Protein AF-A0A0V0GH69-F1 (afdb_monomer_lite)

Organism: Solanum chacoense (NCBI:txid4108)

Radius of gyration: 20.81 Å; chains: 1; bounding box: 57×34×58 Å

Structure (mmCIF, N/CA/C/O backbone):
data_AF-A0A0V0GH69-F1
#
_entry.id   AF-A0A0V0GH69-F1
#
loop_
_atom_site.group_PDB
_atom_site.id
_atom_site.type_symbol
_atom_site.label_atom_id
_atom_site.label_alt_id
_atom_site.label_comp_id
_atom_site.label_asym_id
_atom_site.label_entity_id
_atom_site.label_seq_id
_atom_site.pdbx_PDB_ins_code
_atom_site.Cartn_x
_atom_site.Cartn_y
_atom_site.Cartn_z
_atom_site.occupancy
_atom_site.B_iso_or_equiv
_atom_site.auth_seq_id
_atom_site.auth_comp_id
_atom_site.auth_asym_id
_atom_site.auth_atom_id
_atom_site.pdbx_PDB_model_num
ATOM 1 N N . MET A 1 1 ? 40.660 -4.921 -38.948 1.00 57.19 1 MET A N 1
ATOM 2 C CA . MET A 1 1 ? 39.424 -4.378 -38.336 1.00 57.19 1 MET A CA 1
ATOM 3 C C . MET A 1 1 ? 38.776 -5.259 -37.257 1.00 57.19 1 MET A C 1
ATOM 5 O O . MET A 1 1 ? 38.176 -4.683 -36.368 1.00 57.19 1 MET A O 1
ATOM 9 N N . GLY A 1 2 ? 38.882 -6.599 -37.251 1.00 62.81 2 GLY A N 1
ATOM 10 C CA . GLY A 1 2 ? 38.108 -7.448 -36.314 1.00 62.81 2 GLY A CA 1
ATOM 11 C C . GLY A 1 2 ? 38.464 -7.364 -34.816 1.00 62.81 2 GLY A C 1
ATOM 12 O O . GLY A 1 2 ? 37.571 -7.428 -33.981 1.00 62.81 2 GLY A O 1
ATOM 13 N N . SER A 1 3 ? 39.740 -7.170 -34.459 1.00 73.75 3 SER A N 1
ATOM 14 C CA . SER A 1 3 ? 40.199 -7.217 -33.052 1.00 73.75 3 SER A CA 1
ATOM 15 C C . SER A 1 3 ? 39.669 -6.061 -32.183 1.00 73.75 3 SER A C 1
ATOM 17 O O . SER A 1 3 ? 39.278 -6.258 -31.034 1.00 73.75 3 SER A O 1
ATOM 19 N N . SER A 1 4 ? 39.561 -4.856 -32.754 1.00 78.12 4 SER A N 1
ATOM 20 C CA . SER A 1 4 ? 39.032 -3.685 -32.040 1.00 78.12 4 SER A CA 1
ATOM 21 C C . SER A 1 4 ? 37.535 -3.822 -31.736 1.00 78.12 4 SER A C 1
ATOM 23 O O . SER A 1 4 ? 37.106 -3.485 -30.636 1.00 78.12 4 SER A O 1
ATOM 25 N N . HIS A 1 5 ? 36.753 -4.405 -32.651 1.00 79.81 5 HIS A N 1
ATOM 26 C CA . HIS A 1 5 ? 35.334 -4.676 -32.409 1.00 79.81 5 HIS A CA 1
ATOM 27 C C . HIS A 1 5 ? 35.121 -5.704 -31.295 1.00 79.81 5 HIS A C 1
ATOM 29 O O . HIS A 1 5 ? 34.238 -5.514 -30.463 1.00 79.81 5 HIS A O 1
ATOM 35 N N . PHE A 1 6 ? 35.955 -6.746 -31.228 1.00 83.12 6 PHE A N 1
ATOM 36 C CA . PHE A 1 6 ? 35.896 -7.727 -30.142 1.00 83.12 6 PHE A CA 1
ATOM 37 C C . PHE A 1 6 ? 36.185 -7.103 -28.770 1.00 83.12 6 PHE A C 1
ATOM 39 O O . PHE A 1 6 ? 35.456 -7.375 -27.819 1.00 83.12 6 PHE A O 1
ATOM 46 N N . LEU A 1 7 ? 37.185 -6.221 -28.671 1.00 85.94 7 LEU A N 1
ATOM 47 C CA . LEU A 1 7 ? 37.490 -5.497 -27.429 1.00 85.94 7 LEU A CA 1
ATOM 48 C C . LEU A 1 7 ? 36.360 -4.548 -27.010 1.00 85.94 7 LEU A C 1
ATOM 50 O O . LEU A 1 7 ? 36.016 -4.496 -25.832 1.00 85.94 7 LEU A O 1
ATOM 54 N N . ILE A 1 8 ? 35.751 -3.837 -27.963 1.00 88.56 8 ILE A N 1
ATOM 55 C CA . ILE A 1 8 ? 34.617 -2.938 -27.696 1.00 88.56 8 ILE A CA 1
ATOM 56 C C . ILE A 1 8 ? 33.404 -3.731 -27.196 1.00 88.56 8 ILE A C 1
ATOM 58 O O . ILE A 1 8 ? 32.789 -3.346 -26.205 1.00 88.56 8 ILE A O 1
ATOM 62 N N . ILE A 1 9 ? 33.081 -4.860 -27.834 1.00 86.62 9 ILE A N 1
ATOM 63 C CA . ILE A 1 9 ? 31.977 -5.729 -27.404 1.00 86.62 9 ILE A CA 1
ATOM 64 C C . ILE A 1 9 ? 32.252 -6.291 -26.004 1.00 86.62 9 ILE A C 1
ATOM 66 O O . ILE A 1 9 ? 31.351 -6.303 -25.165 1.00 86.62 9 ILE A O 1
ATOM 70 N N . PHE A 1 10 ? 33.485 -6.715 -25.720 1.00 86.00 10 PHE A N 1
ATOM 71 C CA . PHE A 1 10 ? 33.866 -7.224 -24.402 1.00 86.00 10 PHE A CA 1
ATOM 72 C C . PHE A 1 10 ? 33.735 -6.151 -23.307 1.00 86.00 10 PHE A C 1
ATOM 74 O O . PHE A 1 10 ? 33.146 -6.411 -22.260 1.00 86.00 10 PHE A O 1
ATOM 81 N N . LEU A 1 11 ? 34.191 -4.923 -23.579 1.00 85.75 11 LEU A N 1
ATOM 82 C CA . LEU A 1 11 ? 34.044 -3.776 -22.676 1.00 85.75 11 LEU A CA 1
ATOM 83 C C . LEU A 1 11 ? 32.574 -3.407 -22.423 1.00 85.75 11 LEU A C 1
ATOM 85 O O . LEU A 1 11 ? 32.206 -3.152 -21.280 1.00 85.75 11 LEU A O 1
ATOM 89 N N . LEU A 1 12 ? 31.725 -3.422 -23.456 1.00 83.31 12 LEU A N 1
ATOM 90 C CA . LEU A 1 12 ? 30.287 -3.149 -23.324 1.00 83.31 12 LEU A CA 1
ATOM 91 C C . LEU A 1 12 ? 29.570 -4.202 -22.467 1.00 83.31 12 LEU A C 1
ATOM 93 O O . LEU A 1 12 ? 28.747 -3.848 -21.627 1.00 83.31 12 LEU A O 1
ATOM 97 N N . ASN A 1 13 ? 29.909 -5.485 -22.635 1.00 80.62 13 ASN A N 1
ATOM 98 C CA . ASN A 1 13 ? 29.365 -6.560 -21.800 1.00 80.62 13 ASN A CA 1
ATOM 99 C C . ASN A 1 13 ? 29.817 -6.430 -20.340 1.00 80.62 13 ASN A C 1
ATOM 101 O O . ASN A 1 13 ? 29.010 -6.617 -19.434 1.00 80.62 13 ASN A O 1
ATOM 105 N N . PHE A 1 14 ? 31.076 -6.053 -20.101 1.00 81.38 14 PHE A N 1
ATOM 106 C CA . PHE A 1 14 ? 31.572 -5.810 -18.747 1.00 81.38 14 PHE A CA 1
ATOM 107 C C . PHE A 1 14 ? 30.842 -4.631 -18.082 1.00 81.38 14 PHE A C 1
ATOM 109 O O . PHE A 1 14 ? 30.453 -4.728 -16.921 1.00 81.38 14 PHE A O 1
ATOM 116 N N . LEU A 1 15 ? 30.573 -3.555 -18.835 1.00 77.50 15 LEU A N 1
ATOM 117 C CA . LEU A 1 15 ? 29.829 -2.381 -18.362 1.00 77.50 15 LEU A CA 1
ATOM 118 C C . LEU A 1 15 ? 28.381 -2.715 -17.957 1.00 77.50 15 LEU A C 1
ATOM 120 O O . LEU A 1 15 ? 27.880 -2.169 -16.979 1.00 77.50 15 LEU A O 1
ATOM 124 N N . LEU A 1 16 ? 27.725 -3.636 -18.672 1.00 71.50 16 LEU A N 1
ATOM 125 C CA . LEU A 1 16 ? 26.369 -4.103 -18.351 1.00 71.50 16 LEU A CA 1
ATOM 126 C C . LEU A 1 16 ? 26.315 -4.908 -17.042 1.00 71.50 16 LEU A C 1
ATOM 128 O O . LEU A 1 16 ? 25.326 -4.821 -16.322 1.00 71.50 16 LEU A O 1
ATOM 132 N N . ILE A 1 17 ? 27.381 -5.643 -16.703 1.00 67.56 17 ILE A N 1
ATOM 133 C CA . ILE A 1 17 ? 27.481 -6.429 -15.457 1.00 67.56 17 ILE A CA 1
ATOM 134 C C . ILE A 1 17 ? 27.663 -5.520 -14.225 1.00 67.56 17 ILE A C 1
ATOM 136 O O . ILE A 1 17 ? 27.296 -5.896 -13.114 1.00 67.56 17 ILE A O 1
ATOM 140 N N . LEU A 1 18 ? 28.193 -4.307 -14.413 1.00 68.44 18 LEU A N 1
ATOM 141 C CA . LEU A 1 18 ? 28.380 -3.315 -13.345 1.00 68.44 18 LEU A CA 1
ATOM 142 C C . LEU A 1 18 ? 27.084 -2.592 -12.942 1.00 68.44 18 LEU A C 1
ATOM 144 O O . LEU A 1 18 ? 27.075 -1.916 -11.914 1.00 68.44 18 LEU A O 1
ATOM 148 N N . CYS A 1 19 ? 25.998 -2.724 -13.711 1.00 60.00 19 CYS A N 1
ATOM 149 C CA . CYS A 1 19 ? 24.694 -2.194 -13.324 1.00 60.00 19 CYS A CA 1
ATOM 150 C C . CYS A 1 19 ? 23.973 -3.215 -12.434 1.00 60.00 19 CYS A C 1
ATOM 152 O O . CYS A 1 19 ? 23.509 -4.235 -12.948 1.00 60.00 19 CYS A O 1
ATOM 154 N N . PRO A 1 20 ? 23.823 -2.970 -11.119 1.00 58.00 20 PRO A N 1
ATOM 155 C CA . P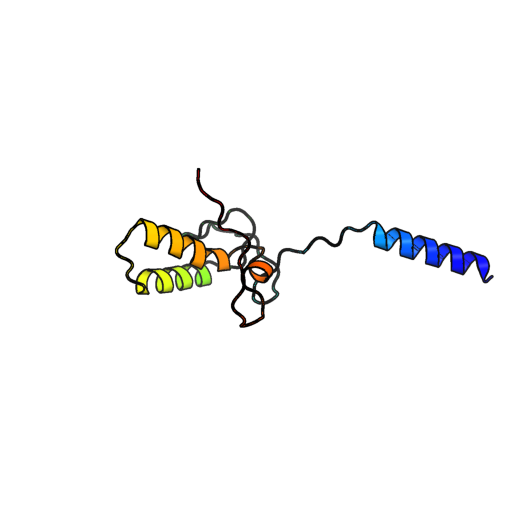RO A 1 20 ? 22.977 -3.819 -10.302 1.00 58.00 20 PRO A CA 1
ATOM 156 C C . PRO A 1 20 ? 21.550 -3.740 -10.849 1.00 58.00 20 PRO A C 1
ATOM 158 O O . PRO A 1 20 ? 20.950 -2.666 -10.919 1.00 58.00 20 PRO A O 1
ATOM 161 N N . SER A 1 21 ? 21.001 -4.885 -11.243 1.00 56.41 21 SER A N 1
ATOM 162 C CA . SER A 1 21 ? 19.573 -5.041 -11.481 1.00 56.41 21 SER A CA 1
ATOM 163 C C . SER A 1 21 ? 18.862 -4.924 -10.134 1.00 56.41 21 SER A C 1
ATOM 165 O O . SER A 1 21 ? 18.656 -5.916 -9.438 1.00 56.41 21 SER A O 1
ATOM 167 N N . VAL A 1 22 ? 18.557 -3.695 -9.726 1.00 58.12 22 VAL A N 1
ATOM 168 C CA . VAL A 1 22 ? 17.656 -3.436 -8.604 1.00 58.12 22 VAL A CA 1
ATOM 169 C C . VAL A 1 22 ? 16.248 -3.824 -9.037 1.00 58.12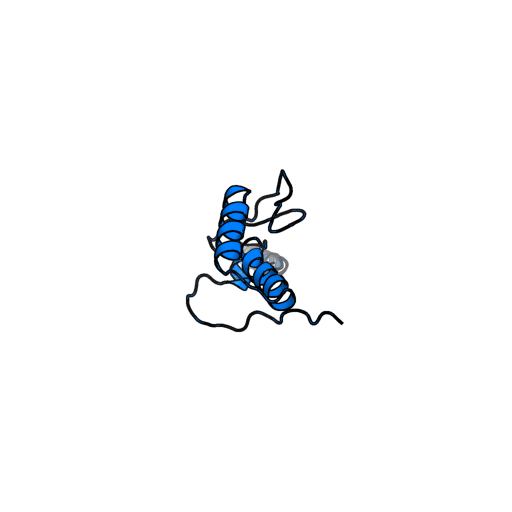 22 VAL A C 1
ATOM 171 O O . VAL A 1 22 ? 15.790 -3.408 -10.104 1.00 58.12 22 VAL A O 1
ATOM 174 N N . SER A 1 23 ? 15.566 -4.639 -8.233 1.00 60.44 23 SER A N 1
ATOM 175 C CA . SER A 1 23 ? 14.129 -4.840 -8.378 1.00 60.44 23 SER A CA 1
ATOM 176 C C . SER A 1 23 ? 13.466 -3.473 -8.244 1.00 60.44 23 SER A C 1
ATOM 178 O O . SER A 1 23 ? 13.458 -2.853 -7.180 1.00 60.44 23 SER A O 1
ATOM 180 N N . LEU A 1 24 ? 12.998 -2.944 -9.373 1.00 73.69 24 LEU A N 1
ATOM 181 C CA . LEU A 1 24 ? 12.258 -1.694 -9.382 1.00 73.69 24 LEU A CA 1
ATOM 182 C C . LEU A 1 24 ? 10.956 -1.931 -8.613 1.00 73.69 24 LEU A C 1
ATOM 184 O O . LEU A 1 24 ? 10.301 -2.949 -8.850 1.00 73.69 24 LEU A O 1
ATOM 188 N N . PRO A 1 25 ? 10.582 -1.027 -7.694 1.00 85.06 25 PRO A N 1
ATOM 189 C CA . PRO A 1 25 ? 9.336 -1.166 -6.966 1.00 85.06 25 PRO A CA 1
ATOM 190 C C . PRO A 1 25 ? 8.184 -1.207 -7.977 1.00 85.06 25 PRO A C 1
ATOM 192 O O . PRO A 1 25 ? 8.098 -0.369 -8.880 1.00 85.06 25 PRO A O 1
ATOM 195 N N . LEU A 1 26 ? 7.348 -2.233 -7.858 1.00 88.38 26 LEU A N 1
ATOM 196 C CA . LEU A 1 26 ? 6.264 -2.546 -8.777 1.00 88.38 26 LEU A CA 1
ATOM 197 C C . LEU A 1 26 ? 4.992 -2.842 -7.993 1.00 88.38 26 LEU A C 1
ATOM 199 O O . LEU A 1 26 ? 5.001 -3.523 -6.964 1.00 88.38 26 LEU A O 1
ATOM 203 N N . CYS A 1 27 ? 3.884 -2.360 -8.539 1.00 90.00 27 CYS A N 1
ATOM 204 C CA . CYS A 1 27 ? 2.548 -2.640 -8.048 1.00 90.00 27 CYS A CA 1
ATOM 205 C C . CYS A 1 27 ? 2.025 -3.968 -8.602 1.00 90.00 27 CYS A C 1
ATOM 207 O O . CYS A 1 27 ? 2.446 -4.408 -9.671 1.00 90.00 27 CYS A O 1
ATOM 209 N N . THR A 1 28 ? 1.068 -4.607 -7.923 1.00 87.06 28 THR A N 1
ATOM 210 C CA . THR A 1 28 ? 0.488 -5.896 -8.367 1.00 87.06 28 THR A CA 1
ATOM 211 C C . THR A 1 28 ? -0.091 -5.857 -9.793 1.00 87.06 28 THR A C 1
ATOM 213 O O . THR A 1 28 ? -0.134 -6.873 -10.478 1.00 87.06 28 THR A O 1
ATOM 216 N N . ASP A 1 29 ? -0.492 -4.682 -10.276 1.00 87.38 29 ASP A N 1
ATOM 217 C CA . ASP A 1 29 ? -0.960 -4.437 -11.648 1.00 87.38 29 ASP A CA 1
ATOM 218 C C . ASP A 1 29 ? 0.157 -4.026 -12.626 1.00 87.38 29 ASP A C 1
ATOM 220 O O . ASP A 1 29 ? -0.113 -3.494 -13.703 1.00 87.38 29 ASP A O 1
ATOM 224 N N . SER A 1 30 ? 1.415 -4.289 -12.267 1.00 86.25 30 SER A N 1
ATOM 225 C CA . SER A 1 30 ? 2.624 -3.973 -13.041 1.00 86.25 30 SER A CA 1
ATOM 226 C C . SER A 1 30 ? 2.871 -2.479 -13.279 1.00 86.25 30 SER A C 1
ATOM 228 O O . SER A 1 30 ? 3.701 -2.114 -14.113 1.00 86.25 30 SER A O 1
ATOM 230 N N . ARG A 1 31 ? 2.177 -1.592 -12.554 1.00 89.25 31 ARG A N 1
ATOM 231 C CA . ARG A 1 31 ? 2.424 -0.146 -12.610 1.00 89.25 31 ARG A CA 1
ATOM 232 C C . ARG A 1 31 ? 3.570 0.252 -11.685 1.00 89.25 31 ARG A C 1
ATOM 234 O O . ARG A 1 31 ? 3.856 -0.418 -10.694 1.00 89.25 31 ARG A O 1
ATOM 241 N N . ALA A 1 32 ? 4.201 1.379 -12.003 1.00 90.56 32 ALA A N 1
ATOM 242 C CA . ALA A 1 32 ? 5.129 2.027 -11.089 1.00 90.56 32 ALA A CA 1
ATOM 243 C C . ALA A 1 32 ? 4.354 2.667 -9.916 1.00 90.56 32 ALA A C 1
ATOM 245 O O . ALA A 1 32 ? 3.291 3.257 -10.146 1.00 90.56 32 ALA A O 1
ATOM 246 N N . PRO A 1 33 ? 4.878 2.602 -8.681 1.00 91.38 33 PRO A N 1
ATOM 247 C CA . PRO A 1 33 ? 4.324 3.319 -7.541 1.00 91.38 33 PRO A CA 1
ATOM 248 C C . PRO A 1 33 ? 4.277 4.822 -7.804 1.00 91.38 33 PRO A C 1
ATOM 250 O O . PRO A 1 33 ? 5.193 5.404 -8.390 1.00 91.38 33 PRO A O 1
ATOM 253 N N . LEU A 1 34 ? 3.220 5.468 -7.325 1.00 89.06 34 LEU A N 1
ATOM 254 C CA . LEU A 1 34 ? 2.995 6.893 -7.525 1.00 89.06 34 LEU A CA 1
ATOM 255 C C . LEU A 1 34 ? 3.326 7.671 -6.246 1.00 89.06 34 LEU A C 1
ATOM 257 O O . LEU A 1 34 ? 2.956 7.233 -5.149 1.00 89.06 34 LEU A O 1
ATOM 261 N N . PRO A 1 35 ? 3.985 8.840 -6.357 1.00 88.06 35 PRO A N 1
ATOM 262 C CA . PRO A 1 35 ? 4.179 9.727 -5.221 1.00 88.06 35 PRO A CA 1
ATOM 263 C C . PRO A 1 35 ? 2.825 10.236 -4.725 1.00 88.06 35 PRO A C 1
ATOM 265 O O . PRO A 1 35 ? 2.010 10.763 -5.490 1.00 88.06 35 PRO A O 1
ATOM 268 N N . GLN A 1 36 ? 2.584 10.080 -3.429 1.00 86.50 36 GLN A N 1
ATOM 269 C CA . GLN A 1 36 ? 1.331 10.471 -2.802 1.00 86.50 36 GLN A CA 1
ATOM 270 C C . GLN A 1 36 ? 1.326 11.981 -2.558 1.00 86.50 36 GLN A C 1
ATOM 272 O O . GLN A 1 36 ? 2.080 12.496 -1.737 1.00 86.50 36 GLN A O 1
ATOM 277 N N . LYS A 1 37 ? 0.466 12.710 -3.282 1.00 79.44 37 LYS A N 1
ATOM 278 C CA . LYS A 1 37 ? 0.285 14.165 -3.096 1.00 79.44 37 LYS A CA 1
ATOM 279 C C . LYS A 1 37 ? -0.400 14.501 -1.773 1.00 79.44 37 LYS A C 1
ATOM 281 O O . LYS A 1 37 ? -0.189 15.573 -1.218 1.00 79.44 37 LYS A O 1
ATOM 286 N N . THR A 1 38 ? -1.240 13.589 -1.301 1.00 78.19 38 THR A N 1
ATOM 287 C CA . THR A 1 38 ? -1.973 13.679 -0.041 1.00 78.19 38 THR A CA 1
ATOM 288 C C . THR A 1 38 ? -1.800 12.361 0.703 1.00 78.19 38 THR A C 1
ATOM 290 O O . THR A 1 38 ? -1.942 11.316 0.061 1.00 78.19 38 THR A O 1
ATOM 293 N N . PRO A 1 39 ? -1.538 12.377 2.019 1.00 79.31 39 PRO A N 1
ATOM 294 C CA . PRO A 1 39 ? -1.458 11.153 2.802 1.00 79.31 39 PRO A CA 1
ATOM 295 C C . PRO A 1 39 ? -2.756 10.348 2.694 1.00 79.31 39 PRO A C 1
ATOM 297 O O . PRO A 1 39 ? -3.853 10.898 2.823 1.00 79.31 39 PRO A O 1
ATOM 300 N N . LEU A 1 40 ? -2.628 9.044 2.463 1.00 84.25 40 LEU A N 1
ATOM 301 C CA . LEU A 1 40 ? -3.745 8.111 2.571 1.00 84.25 40 LEU A CA 1
ATOM 302 C C . LEU A 1 40 ? -4.213 8.056 4.034 1.00 84.25 40 LEU A C 1
ATOM 304 O O . LEU A 1 40 ? -3.397 8.096 4.957 1.00 84.25 40 LEU A O 1
ATOM 308 N N . THR A 1 41 ? -5.527 8.013 4.255 1.00 89.69 41 THR A N 1
ATOM 309 C CA . THR A 1 41 ? -6.101 8.146 5.606 1.00 89.69 41 THR A CA 1
ATOM 310 C C . THR A 1 41 ? -6.219 6.792 6.292 1.00 89.69 41 THR A C 1
ATOM 312 O O . THR A 1 41 ? -5.997 6.686 7.499 1.00 89.69 41 THR A O 1
ATOM 315 N N . PHE A 1 42 ? -6.576 5.748 5.541 1.00 94.31 42 PHE A N 1
ATOM 316 C CA . PHE A 1 42 ? -6.747 4.413 6.099 1.00 94.31 42 PHE A CA 1
ATOM 317 C C . PHE A 1 42 ? -5.419 3.645 6.151 1.00 94.31 42 PHE A C 1
ATOM 319 O O . PHE A 1 42 ? -5.055 3.160 7.230 1.00 94.31 42 PHE A O 1
ATOM 326 N N . CYS A 1 43 ? -4.684 3.603 5.038 1.00 93.00 43 CYS A N 1
ATOM 327 C CA . CYS A 1 43 ? -3.368 2.982 4.899 1.00 93.00 43 CYS A CA 1
ATOM 328 C C . CYS A 1 43 ? -2.258 4.042 4.806 1.00 93.00 43 CYS A C 1
ATOM 330 O O . CYS A 1 43 ? -1.850 4.398 3.701 1.00 93.00 43 CYS A O 1
ATOM 332 N N . PRO A 1 44 ? -1.757 4.572 5.938 1.00 86.00 44 PRO A N 1
ATOM 333 C CA . PRO A 1 44 ? -0.795 5.667 5.924 1.00 86.00 44 PRO A CA 1
ATOM 334 C C . PRO A 1 44 ? 0.538 5.221 5.309 1.00 86.00 44 PRO A C 1
ATOM 336 O O . PRO A 1 44 ? 1.270 4.430 5.897 1.00 86.00 44 PRO A O 1
ATOM 339 N N . TYR A 1 45 ? 0.861 5.768 4.137 1.00 81.56 45 TYR A N 1
ATOM 340 C CA . TYR A 1 45 ? 2.141 5.581 3.457 1.00 81.56 45 TYR A CA 1
ATOM 341 C C . TYR A 1 45 ? 2.788 6.939 3.191 1.00 81.56 45 TYR A C 1
ATOM 343 O O . TYR A 1 45 ? 2.175 7.830 2.599 1.00 81.56 45 TYR A O 1
ATOM 351 N N . ASN A 1 46 ? 4.044 7.081 3.613 1.00 79.06 46 ASN A N 1
ATOM 352 C CA . ASN A 1 46 ? 4.849 8.269 3.353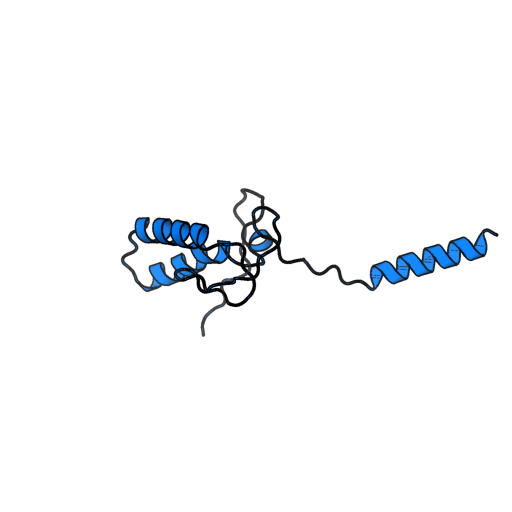 1.00 79.06 46 ASN A CA 1
ATOM 353 C C . ASN A 1 46 ? 5.716 8.030 2.112 1.00 79.06 46 ASN A C 1
ATOM 355 O O . ASN A 1 46 ? 6.524 7.106 2.092 1.00 79.06 46 ASN A O 1
ATOM 359 N N . GLY A 1 47 ? 5.566 8.877 1.091 1.00 83.50 47 GLY A N 1
ATOM 360 C CA . GLY A 1 47 ? 6.346 8.801 -0.146 1.00 83.50 47 GLY A CA 1
ATOM 361 C C . GLY A 1 47 ? 5.560 8.201 -1.311 1.00 83.50 47 GLY A C 1
ATOM 362 O O . GLY A 1 47 ? 4.583 8.792 -1.773 1.00 83.50 47 GLY A O 1
ATOM 363 N N . THR A 1 48 ? 6.021 7.066 -1.827 1.00 89.38 48 THR A N 1
ATOM 364 C CA . THR A 1 48 ? 5.455 6.363 -2.986 1.00 89.38 48 THR A CA 1
ATOM 365 C C . THR A 1 48 ? 4.542 5.219 -2.555 1.00 89.38 48 THR A C 1
ATOM 367 O O . THR A 1 48 ? 4.866 4.468 -1.641 1.00 89.38 48 THR A O 1
ATOM 370 N N . SER A 1 49 ? 3.394 5.074 -3.218 1.00 91.88 49 SER A N 1
ATOM 371 C CA . SER A 1 49 ? 2.452 3.977 -2.961 1.00 91.88 49 SER A CA 1
ATOM 372 C C . SER A 1 49 ? 1.770 3.514 -4.246 1.00 91.88 49 SER A C 1
ATOM 374 O O . SER A 1 49 ? 1.678 4.265 -5.221 1.00 91.88 49 SER A O 1
ATOM 376 N N . CYS A 1 50 ? 1.270 2.283 -4.227 1.00 92.44 50 CYS A N 1
ATOM 377 C CA . CYS A 1 50 ? 0.507 1.682 -5.318 1.00 92.44 50 CYS A CA 1
ATOM 378 C C . CYS A 1 50 ? -0.988 2.026 -5.308 1.00 92.44 50 CYS A C 1
ATOM 380 O O . CYS A 1 50 ? -1.700 1.684 -6.250 1.00 92.44 50 CYS A O 1
ATOM 382 N N . CYS A 1 51 ? -1.461 2.718 -4.271 1.00 91.81 51 CYS A N 1
ATOM 383 C CA . CYS A 1 51 ? -2.850 3.130 -4.120 1.00 91.81 51 CYS A CA 1
ATOM 384 C C . CYS A 1 51 ? -3.023 4.634 -4.335 1.00 91.81 51 CYS A C 1
ATOM 386 O O . CYS A 1 51 ? -2.130 5.434 -4.053 1.00 91.81 51 CYS A O 1
ATOM 388 N N . ASN A 1 52 ? -4.211 5.027 -4.781 1.00 91.44 52 ASN A N 1
ATOM 389 C CA . ASN A 1 52 ? -4.717 6.391 -4.654 1.00 91.44 52 ASN A CA 1
ATOM 390 C C . ASN A 1 52 ? -5.794 6.473 -3.551 1.00 91.44 52 ASN A C 1
ATOM 392 O O . ASN A 1 52 ? -6.132 5.484 -2.902 1.00 91.44 52 ASN A O 1
ATOM 396 N N . SER A 1 53 ? -6.371 7.659 -3.346 1.00 90.81 53 SER A N 1
ATOM 397 C CA . SER A 1 53 ? -7.408 7.895 -2.330 1.00 90.81 53 SER A CA 1
ATOM 398 C C . SER A 1 53 ? -8.682 7.056 -2.527 1.00 90.81 53 SER A C 1
ATOM 400 O O . SER A 1 53 ? -9.369 6.736 -1.559 1.00 90.81 53 SER A O 1
ATOM 402 N N . GLY A 1 54 ? -9.021 6.712 -3.773 1.00 93.19 54 GLY A N 1
ATOM 403 C CA . GLY A 1 54 ? -10.141 5.830 -4.101 1.00 93.19 54 GLY A CA 1
ATOM 404 C C . GLY A 1 54 ? -9.865 4.381 -3.704 1.00 93.19 54 GLY A C 1
ATOM 405 O O . GLY A 1 54 ? -10.716 3.759 -3.067 1.00 93.19 54 GLY A O 1
ATOM 406 N N . ASP A 1 55 ? -8.662 3.884 -4.001 1.00 92.94 55 ASP A N 1
ATOM 407 C CA . ASP A 1 55 ? -8.219 2.547 -3.589 1.00 92.94 55 ASP A CA 1
ATOM 408 C C . ASP A 1 55 ? -8.178 2.433 -2.055 1.00 92.94 55 ASP A C 1
ATOM 410 O O . ASP A 1 55 ? -8.709 1.478 -1.492 1.00 92.94 55 ASP A O 1
ATOM 414 N N . ASP A 1 56 ? -7.645 3.449 -1.364 1.00 94.00 56 ASP A N 1
ATOM 415 C CA . ASP A 1 56 ? -7.598 3.525 0.107 1.00 94.00 56 ASP A CA 1
ATOM 416 C C . ASP A 1 56 ? -9.002 3.456 0.730 1.00 94.00 56 ASP A C 1
ATOM 418 O O . ASP A 1 56 ? -9.246 2.709 1.681 1.00 94.00 56 ASP A O 1
ATOM 422 N N . LYS A 1 57 ? -9.972 4.163 0.135 1.00 95.38 57 LYS A N 1
ATOM 423 C CA . LYS A 1 57 ? -11.378 4.099 0.556 1.00 95.38 57 LYS A CA 1
ATOM 424 C C . LYS A 1 57 ? -11.990 2.719 0.309 1.00 95.38 57 LYS A C 1
ATOM 426 O O . LYS A 1 57 ? -12.758 2.237 1.141 1.00 95.38 57 LYS A O 1
ATOM 431 N N . GLN A 1 58 ? -11.675 2.078 -0.816 1.00 96.12 58 GLN A N 1
ATOM 432 C CA . GLN A 1 58 ? -12.167 0.732 -1.111 1.00 96.12 58 GLN A CA 1
ATOM 433 C C . GLN A 1 58 ? -11.606 -0.294 -0.119 1.00 96.12 58 GLN A C 1
ATOM 435 O O . GLN A 1 58 ? -12.365 -1.119 0.392 1.00 96.12 58 GLN A O 1
ATOM 440 N N . LEU A 1 59 ? -10.313 -0.205 0.199 1.00 95.56 59 LEU A N 1
ATOM 441 C CA . LEU A 1 59 ? -9.673 -1.044 1.209 1.00 95.56 59 LEU A CA 1
ATOM 442 C C . LEU A 1 59 ? -10.282 -0.831 2.593 1.00 95.56 59 LEU A C 1
ATOM 444 O O . LEU A 1 59 ? -10.562 -1.810 3.286 1.00 95.56 59 LEU A O 1
ATOM 448 N N . LYS A 1 60 ? -10.565 0.422 2.968 1.00 96.62 60 LYS A N 1
ATOM 449 C CA . LYS A 1 60 ? -11.271 0.731 4.214 1.00 96.62 60 LYS A CA 1
ATOM 450 C C . LYS A 1 60 ? -12.637 0.043 4.270 1.00 96.62 60 LYS A C 1
ATOM 452 O O . LYS A 1 60 ? -12.942 -0.618 5.254 1.00 96.62 60 LYS A O 1
ATOM 457 N N . ASN A 1 61 ? -13.439 0.160 3.212 1.00 97.56 61 ASN A N 1
ATOM 458 C CA . ASN A 1 61 ? -14.763 -0.464 3.165 1.00 97.56 61 ASN A CA 1
ATOM 459 C C . ASN A 1 61 ? -14.674 -1.995 3.263 1.00 97.56 61 ASN A C 1
ATOM 461 O O . ASN A 1 61 ? -15.485 -2.615 3.947 1.00 97.56 61 ASN A O 1
ATOM 465 N N . GLN A 1 62 ? -13.688 -2.603 2.593 1.00 96.69 62 GLN A N 1
ATOM 466 C CA . GLN A 1 62 ? -13.450 -4.043 2.672 1.00 96.69 62 GLN A CA 1
ATOM 467 C C . GLN A 1 62 ? -13.072 -4.465 4.096 1.00 96.69 62 GLN A C 1
ATOM 469 O O . GLN A 1 62 ? -13.589 -5.464 4.586 1.00 96.69 62 GLN A O 1
ATOM 474 N N . TYR A 1 63 ? -12.197 -3.708 4.756 1.00 96.88 63 TYR A N 1
ATOM 475 C CA . TYR A 1 63 ? -11.802 -3.941 6.141 1.00 96.88 63 TYR A CA 1
ATOM 476 C C . TYR A 1 63 ? -12.984 -3.809 7.112 1.00 96.88 63 TYR A C 1
ATOM 478 O O . TYR A 1 63 ? -13.215 -4.707 7.918 1.00 96.88 63 TYR A O 1
ATOM 486 N N . ASP A 1 64 ? -13.773 -2.736 6.998 1.00 96.94 64 ASP A N 1
ATOM 487 C CA . ASP A 1 64 ? -14.945 -2.506 7.849 1.00 96.94 64 ASP A CA 1
ATOM 488 C C . ASP A 1 64 ? -15.979 -3.641 7.694 1.00 96.94 64 ASP A C 1
ATOM 490 O O . ASP A 1 64 ? -16.570 -4.091 8.676 1.00 96.94 64 ASP A O 1
ATOM 494 N N . ALA A 1 65 ? -16.160 -4.157 6.471 1.00 97.75 65 ALA A N 1
ATOM 495 C CA . ALA A 1 65 ? -17.079 -5.257 6.179 1.00 97.75 65 ALA A CA 1
ATOM 496 C C . ALA A 1 65 ? -16.674 -6.598 6.821 1.00 97.75 65 ALA A C 1
ATOM 498 O O . ALA A 1 65 ? -17.529 -7.469 6.982 1.00 97.75 65 ALA A O 1
ATOM 499 N N . MET A 1 66 ? -15.405 -6.775 7.212 1.00 95.81 66 MET A N 1
ATOM 500 C CA . MET A 1 66 ? -14.963 -7.977 7.932 1.00 95.81 66 MET A CA 1
ATOM 501 C C . MET A 1 66 ? -15.464 -8.012 9.383 1.00 95.81 66 MET A C 1
ATOM 503 O O . MET A 1 66 ? -15.444 -9.078 9.992 1.00 95.81 66 MET A O 1
ATOM 507 N N . ASN A 1 67 ? -15.919 -6.873 9.929 1.00 97.06 67 ASN A N 1
ATOM 508 C CA . ASN A 1 67 ? -16.515 -6.753 11.264 1.00 97.06 67 ASN A CA 1
ATOM 509 C C . ASN A 1 67 ? -15.695 -7.448 12.375 1.00 97.06 67 ASN A C 1
ATOM 511 O O . ASN A 1 67 ? -16.216 -8.223 13.181 1.00 97.06 67 ASN A O 1
ATOM 515 N N . ILE A 1 68 ? -14.382 -7.207 12.384 1.00 95.88 68 ILE A N 1
ATOM 516 C CA . ILE A 1 68 ? -13.444 -7.873 13.293 1.00 95.88 68 ILE A CA 1
ATOM 517 C C . ILE A 1 68 ? -13.577 -7.264 14.689 1.00 95.88 68 ILE A C 1
ATOM 519 O O . ILE A 1 68 ? -13.310 -6.081 14.887 1.00 95.88 68 ILE A O 1
ATOM 523 N N . SER A 1 69 ? -13.981 -8.079 15.662 1.00 96.38 69 SER A N 1
ATOM 524 C CA . SER A 1 69 ? -14.209 -7.624 17.040 1.00 96.38 69 SER A CA 1
ATOM 525 C C . SER A 1 69 ? -12.918 -7.522 17.858 1.00 96.38 69 SER A C 1
ATOM 527 O O . SER A 1 69 ? -12.793 -6.644 18.708 1.00 96.38 69 SER A O 1
ATOM 529 N N . ASP A 1 70 ? -11.964 -8.424 17.616 1.00 97.19 70 ASP A N 1
ATOM 530 C CA . ASP A 1 70 ? -10.680 -8.451 18.319 1.00 97.19 70 ASP A CA 1
ATOM 531 C C . ASP A 1 70 ? -9.730 -7.378 17.772 1.00 97.19 70 ASP A C 1
ATOM 533 O O . ASP A 1 70 ? -9.416 -7.367 16.582 1.00 97.19 70 ASP A O 1
ATOM 537 N N . SER A 1 71 ? -9.249 -6.481 18.633 1.00 93.94 71 SER A N 1
ATOM 538 C CA . SER A 1 71 ? -8.436 -5.329 18.221 1.00 93.94 71 SER A CA 1
ATOM 539 C C . SER A 1 71 ? -7.043 -5.712 17.707 1.00 93.94 71 SER A C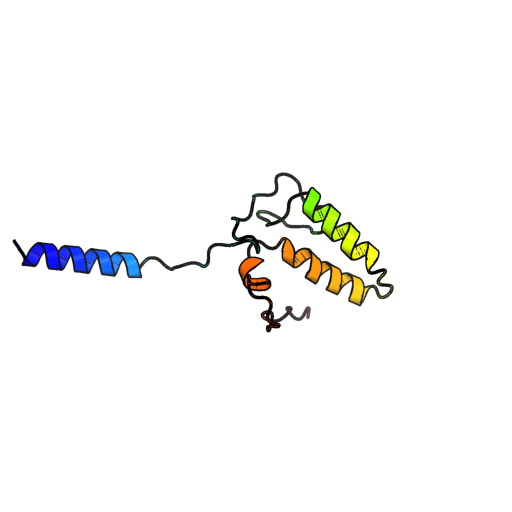 1
ATOM 541 O O . SER A 1 71 ? -6.502 -5.028 16.830 1.00 93.94 71 SER A O 1
ATOM 543 N N . GLY A 1 72 ? -6.466 -6.809 18.209 1.00 92.19 72 GLY A N 1
ATOM 544 C CA . GLY A 1 72 ? -5.178 -7.329 17.748 1.00 92.19 72 GLY A CA 1
ATOM 545 C C . GLY A 1 72 ? -5.280 -7.888 16.331 1.00 92.19 72 GLY A C 1
ATOM 546 O O . GLY A 1 72 ? -4.525 -7.493 15.440 1.00 92.19 72 GLY A O 1
ATOM 547 N N . CYS A 1 73 ? -6.281 -8.733 16.097 1.00 92.88 73 CYS A N 1
ATOM 548 C CA . CYS A 1 73 ? -6.628 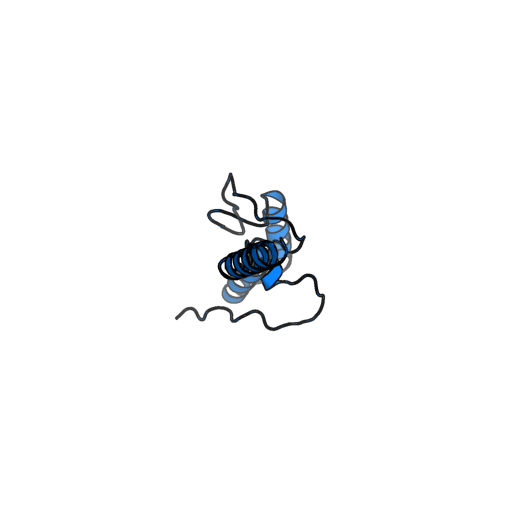-9.269 14.788 1.00 92.88 73 CYS A CA 1
ATOM 549 C C . CYS A 1 73 ? -6.980 -8.145 13.809 1.00 92.88 73 CYS A C 1
ATOM 551 O O . CYS A 1 73 ? -6.468 -8.116 12.692 1.00 92.88 73 CYS A O 1
ATOM 553 N N . ALA A 1 74 ? -7.776 -7.169 14.248 1.00 94.81 74 ALA A N 1
ATOM 554 C CA . ALA A 1 74 ? -8.139 -6.001 13.458 1.00 94.81 74 ALA A CA 1
ATOM 555 C C . ALA A 1 74 ? -6.885 -5.224 13.007 1.00 94.81 74 ALA A C 1
ATOM 557 O O . ALA A 1 74 ? -6.727 -4.914 11.828 1.00 94.81 74 ALA A O 1
ATOM 558 N N . SER A 1 75 ? -5.924 -5.005 13.907 1.00 92.44 75 SER A N 1
ATOM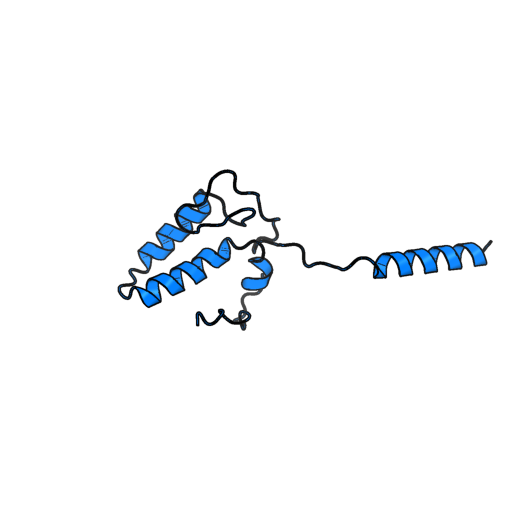 559 C CA . SER A 1 75 ? -4.660 -4.335 13.574 1.00 92.44 75 SER A CA 1
ATOM 560 C C . SER A 1 75 ? -3.817 -5.131 12.572 1.00 92.44 75 SER A C 1
ATOM 562 O O . SER A 1 75 ? -3.299 -4.562 11.610 1.00 92.44 75 SER A O 1
ATOM 564 N N . LEU A 1 76 ? -3.713 -6.451 12.749 1.00 91.19 76 LEU A N 1
ATOM 565 C CA . LEU A 1 76 ? -2.963 -7.321 11.840 1.00 91.19 76 LEU A CA 1
ATOM 566 C C . LEU A 1 76 ? -3.601 -7.371 10.447 1.00 91.19 76 LEU A C 1
ATOM 568 O O . LEU A 1 76 ? -2.915 -7.206 9.438 1.00 91.19 76 LEU A O 1
ATOM 572 N N . VAL A 1 77 ? -4.919 -7.556 10.384 1.00 93.00 77 VAL A N 1
ATOM 573 C CA . VAL A 1 77 ? -5.663 -7.594 9.123 1.00 93.00 77 VAL A CA 1
ATOM 574 C C . VAL A 1 77 ? -5.587 -6.248 8.415 1.00 93.00 77 VAL A C 1
ATOM 576 O O . VAL A 1 77 ? -5.385 -6.223 7.202 1.00 93.00 77 VAL A O 1
ATOM 579 N N . LYS A 1 78 ? -5.653 -5.129 9.147 1.00 94.19 78 LYS A N 1
ATOM 580 C CA . LYS A 1 78 ? -5.425 -3.801 8.572 1.00 94.19 78 LYS A CA 1
ATOM 581 C C . LYS A 1 78 ? -4.061 -3.728 7.881 1.00 94.19 78 LYS A C 1
ATOM 583 O O . LYS A 1 78 ? -4.000 -3.310 6.728 1.00 94.19 78 LYS A O 1
ATOM 588 N N . SER A 1 79 ? -2.991 -4.175 8.538 1.00 91.19 79 SER A N 1
ATOM 589 C CA . SER A 1 79 ? -1.644 -4.197 7.949 1.00 91.19 79 SER A CA 1
ATOM 590 C C . SER A 1 79 ? -1.570 -5.066 6.689 1.00 91.19 79 SER A C 1
ATOM 592 O O . SER A 1 79 ? -0.997 -4.639 5.688 1.00 91.19 79 SER A O 1
ATOM 594 N N . ILE A 1 80 ? -2.201 -6.246 6.696 1.00 89.56 80 ILE A N 1
ATOM 595 C CA . ILE A 1 80 ? -2.251 -7.149 5.531 1.00 89.56 80 ILE A CA 1
ATOM 596 C C . ILE A 1 80 ? -2.995 -6.497 4.360 1.00 89.56 80 ILE A C 1
ATOM 598 O O . ILE A 1 80 ? -2.517 -6.528 3.227 1.00 89.56 80 ILE A O 1
ATOM 602 N N . VAL A 1 81 ? -4.151 -5.887 4.622 1.00 92.38 81 VAL A N 1
ATOM 603 C CA . VAL A 1 81 ? -4.949 -5.196 3.602 1.00 92.38 81 VAL A CA 1
ATOM 604 C C . VAL A 1 81 ? -4.172 -4.005 3.029 1.00 92.38 81 VAL A C 1
ATOM 606 O O . VAL A 1 81 ? -4.132 -3.822 1.812 1.00 92.38 81 VAL A O 1
ATOM 609 N N . CYS A 1 82 ? -3.499 -3.234 3.884 1.00 92.56 82 CYS A N 1
ATOM 610 C CA . CYS A 1 82 ? -2.707 -2.079 3.473 1.00 92.56 82 CYS A CA 1
ATOM 611 C C . CYS A 1 82 ? -1.431 -2.430 2.703 1.00 92.56 82 CYS A C 1
ATOM 613 O O . CYS A 1 82 ? -0.974 -1.603 1.918 1.00 92.56 82 CYS A O 1
ATOM 615 N N . ALA A 1 83 ? -0.897 -3.648 2.832 1.00 90.88 83 ALA A N 1
ATOM 616 C CA . ALA A 1 83 ? 0.254 -4.091 2.044 1.00 90.88 83 ALA A CA 1
ATOM 617 C C . ALA A 1 83 ? -0.016 -4.072 0.526 1.00 90.88 83 ALA A C 1
ATOM 619 O O . ALA A 1 83 ? 0.919 -4.027 -0.270 1.00 90.88 83 ALA A O 1
ATOM 620 N N . LYS A 1 84 ? -1.285 -4.044 0.090 1.00 89.88 84 LYS A N 1
ATOM 621 C CA . LYS A 1 84 ? -1.641 -3.826 -1.322 1.00 89.88 84 LYS A CA 1
ATOM 622 C C . LYS A 1 84 ? -1.195 -2.451 -1.841 1.00 89.88 84 LYS A C 1
ATOM 624 O O . LYS A 1 84 ? -0.945 -2.296 -3.032 1.00 89.88 84 LYS A O 1
ATOM 629 N N . CYS A 1 85 ? -1.087 -1.465 -0.955 1.00 91.56 85 CYS A N 1
ATOM 630 C CA . CYS A 1 85 ? -0.602 -0.129 -1.284 1.00 91.56 85 CYS A CA 1
ATOM 631 C C . CYS A 1 85 ? 0.923 -0.012 -1.218 1.00 91.56 85 CYS A C 1
ATOM 633 O O . CYS A 1 85 ? 1.460 1.028 -1.605 1.00 91.56 85 CYS A O 1
ATOM 635 N N . ASP A 1 86 ? 1.618 -1.062 -0.775 1.00 90.06 86 ASP A N 1
ATOM 636 C CA . ASP A 1 86 ? 3.071 -1.077 -0.707 1.00 90.06 86 ASP A CA 1
ATOM 637 C C . ASP A 1 86 ? 3.697 -0.920 -2.096 1.00 90.06 86 ASP A C 1
ATOM 639 O O . ASP A 1 86 ? 3.217 -1.484 -3.085 1.00 90.06 86 ASP A O 1
ATOM 643 N N . GLN A 1 87 ? 4.798 -0.173 -2.168 1.00 90.00 87 GLN A N 1
ATOM 644 C CA . GLN A 1 87 ? 5.528 0.051 -3.415 1.00 90.00 87 GLN A CA 1
ATOM 645 C C . GLN A 1 87 ? 6.141 -1.235 -4.001 1.00 90.00 87 GLN A C 1
ATOM 647 O O . GLN A 1 87 ? 6.459 -1.265 -5.186 1.00 90.00 87 GLN A O 1
ATOM 652 N N . PHE A 1 88 ? 6.275 -2.296 -3.200 1.00 87.75 88 PHE A N 1
ATOM 653 C CA . PHE A 1 88 ? 6.708 -3.632 -3.614 1.00 87.75 88 PHE A CA 1
ATOM 654 C C . PHE A 1 88 ? 5.552 -4.646 -3.615 1.00 87.75 88 PHE A C 1
ATOM 656 O O . PHE A 1 88 ? 5.772 -5.855 -3.525 1.00 87.75 88 PHE A O 1
ATOM 663 N N . SER A 1 89 ? 4.300 -4.189 -3.720 1.00 88.00 89 SER A N 1
ATOM 664 C CA . SER A 1 89 ? 3.125 -5.072 -3.700 1.00 88.00 89 SER A CA 1
ATOM 665 C C . SER A 1 89 ? 3.129 -6.141 -4.803 1.00 88.00 89 SER A C 1
ATOM 667 O O . SER A 1 89 ? 2.526 -7.198 -4.614 1.00 88.00 89 SER A O 1
ATOM 669 N N . ALA A 1 90 ? 3.826 -5.937 -5.926 1.00 86.06 90 ALA A N 1
ATOM 670 C CA . ALA A 1 90 ? 4.045 -6.985 -6.927 1.00 86.06 90 ALA A CA 1
ATOM 671 C C . ALA A 1 90 ? 4.847 -8.167 -6.370 1.00 86.06 90 ALA A C 1
ATOM 673 O O . ALA A 1 90 ? 4.463 -9.312 -6.589 1.00 86.06 90 ALA A O 1
ATOM 674 N N . ASP A 1 91 ? 5.911 -7.911 -5.614 1.00 81.50 91 ASP A N 1
ATOM 675 C CA . ASP A 1 91 ? 6.723 -8.970 -5.007 1.00 81.50 91 ASP A CA 1
ATOM 676 C C . ASP A 1 91 ? 5.992 -9.616 -3.824 1.00 81.50 91 ASP A C 1
ATOM 678 O O . ASP A 1 91 ? 6.020 -10.841 -3.657 1.00 81.50 91 ASP A O 1
ATOM 682 N N . LEU A 1 92 ? 5.259 -8.811 -3.044 1.00 78.62 92 LEU A N 1
ATOM 683 C CA . LEU A 1 92 ? 4.479 -9.284 -1.897 1.00 78.62 92 LEU A CA 1
ATOM 684 C C . LEU A 1 92 ? 3.288 -10.150 -2.318 1.00 78.62 92 LEU A C 1
ATOM 686 O O . LEU A 1 92 ? 3.062 -11.206 -1.731 1.00 78.62 92 LEU A O 1
ATOM 690 N N . PHE A 1 93 ? 2.559 -9.779 -3.375 1.00 78.69 93 PHE A N 1
ATOM 691 C CA . PHE A 1 93 ? 1.327 -10.469 -3.780 1.00 78.69 93 PHE A CA 1
ATOM 692 C C . PHE A 1 93 ? 1.442 -11.304 -5.054 1.00 78.69 93 PHE A C 1
ATOM 694 O O . PHE A 1 93 ? 0.639 -12.220 -5.185 1.00 78.69 93 PHE A O 1
ATOM 701 N N . SER A 1 94 ? 2.498 -11.150 -5.867 1.00 67.56 94 SER A N 1
ATOM 702 C CA . SER A 1 94 ? 2.717 -11.794 -7.179 1.00 67.56 94 SER A CA 1
ATOM 703 C C . SER A 1 94 ? 1.517 -11.657 -8.110 1.00 67.56 94 SER A C 1
ATOM 705 O O . SER A 1 94 ? 0.374 -11.451 -7.721 1.00 67.56 94 SER A O 1
ATOM 707 N N . THR A 1 95 ? 1.771 -11.789 -9.398 1.00 60.53 95 THR A N 1
ATOM 708 C CA . THR A 1 95 ? 0.710 -11.974 -10.384 1.00 60.53 95 THR A CA 1
ATOM 709 C C . THR A 1 95 ? 0.182 -13.416 -10.397 1.00 60.53 95 THR A C 1
ATOM 711 O O . THR A 1 95 ? -0.814 -13.691 -11.063 1.00 60.53 95 THR A O 1
ATOM 714 N N . SER A 1 96 ? 0.824 -14.349 -9.676 1.00 64.06 96 SER A N 1
ATOM 715 C CA . SER A 1 96 ? 0.418 -15.756 -9.606 1.00 64.06 96 SER A CA 1
ATOM 716 C C . SER A 1 96 ? -0.614 -16.007 -8.499 1.00 64.06 96 SER A C 1
ATOM 718 O O . SER A 1 96 ? -0.507 -15.502 -7.384 1.00 64.06 96 SER A O 1
ATOM 720 N N . SER A 1 97 ? -1.611 -16.839 -8.798 1.00 61.41 97 SER A N 1
ATOM 721 C CA . SER A 1 97 ? -2.704 -17.197 -7.887 1.00 61.41 97 SER A CA 1
ATOM 722 C C . SER A 1 97 ? -2.341 -18.279 -6.857 1.00 61.41 97 SER A C 1
ATOM 724 O O . SER A 1 97 ? -3.231 -18.817 -6.199 1.00 61.41 97 SER A O 1
ATOM 726 N N . ALA A 1 98 ? -1.064 -18.657 -6.734 1.00 72.06 98 ALA A N 1
ATOM 727 C CA . ALA A 1 98 ? -0.636 -19.727 -5.836 1.00 72.06 98 ALA A CA 1
ATOM 728 C C . ALA A 1 98 ? -0.373 -19.205 -4.406 1.00 72.06 98 ALA A C 1
ATOM 730 O O . ALA A 1 98 ? 0.283 -18.169 -4.249 1.00 72.06 98 ALA A O 1
ATOM 731 N N . PRO A 1 99 ? -0.809 -19.930 -3.352 1.00 66.56 99 PRO A N 1
ATOM 732 C CA . PRO A 1 99 ? -0.398 -19.646 -1.980 1.00 66.56 99 PRO A CA 1
ATOM 733 C C . PRO A 1 99 ? 1.127 -19.702 -1.866 1.00 66.56 99 PRO A C 1
ATOM 735 O O . PRO A 1 99 ? 1.753 -20.640 -2.361 1.00 66.56 99 PRO A O 1
ATOM 738 N N . ARG A 1 100 ? 1.738 -18.719 -1.204 1.00 67.12 100 ARG A N 1
ATOM 739 C CA . ARG A 1 100 ? 3.189 -18.687 -1.007 1.00 67.12 100 ARG A CA 1
ATOM 740 C C . ARG A 1 100 ? 3.576 -18.013 0.297 1.00 67.12 100 ARG A C 1
ATOM 742 O O . ARG A 1 100 ? 2.789 -17.274 0.884 1.00 67.12 100 ARG A O 1
ATOM 749 N N . GLN A 1 101 ? 4.791 -18.306 0.750 1.00 66.12 101 GLN A N 1
ATOM 750 C CA . GLN A 1 101 ? 5.356 -17.679 1.936 1.00 66.12 101 GLN A CA 1
ATOM 751 C C . GLN A 1 101 ? 5.639 -16.210 1.633 1.00 66.12 101 GLN A C 1
ATOM 753 O O . GLN A 1 101 ? 6.503 -15.885 0.822 1.00 66.12 101 GLN A O 1
ATOM 758 N N . ILE A 1 102 ? 4.892 -15.326 2.288 1.00 63.75 102 ILE A N 1
ATOM 759 C CA . ILE A 1 102 ? 5.268 -13.920 2.385 1.00 63.75 102 ILE A CA 1
ATOM 760 C C . ILE A 1 102 ? 6.532 -13.894 3.249 1.00 63.75 102 ILE A C 1
ATOM 762 O O . ILE A 1 102 ? 6.526 -14.550 4.297 1.00 63.75 102 ILE A O 1
ATOM 766 N N . PRO A 1 103 ? 7.615 -13.212 2.827 1.00 57.59 103 PRO A N 1
ATOM 767 C CA . PRO A 1 103 ? 8.804 -13.069 3.651 1.00 57.59 103 PRO A CA 1
ATOM 768 C C . PRO A 1 103 ? 8.392 -12.414 4.971 1.00 57.59 103 PRO A C 1
ATOM 770 O O . PRO A 1 103 ? 8.117 -11.224 5.017 1.00 57.59 103 PRO A O 1
ATOM 773 N N . ILE A 1 104 ? 8.252 -13.270 5.989 1.00 58.00 104 ILE A N 1
ATOM 774 C CA . ILE A 1 104 ? 8.185 -13.024 7.431 1.00 58.00 104 ILE A CA 1
ATOM 775 C C . ILE A 1 104 ? 7.632 -11.649 7.825 1.00 58.00 104 ILE A C 1
ATOM 777 O O . ILE A 1 104 ? 8.329 -10.642 7.763 1.00 58.00 104 ILE A O 1
ATOM 781 N N . LEU A 1 105 ? 6.397 -11.631 8.342 1.00 64.38 105 LEU A N 1
ATOM 782 C CA . LEU A 1 105 ? 5.935 -10.523 9.181 1.00 64.38 105 LEU A CA 1
ATOM 783 C C . LEU A 1 105 ? 6.978 -10.307 10.285 1.00 64.38 105 LEU A C 1
ATOM 785 O O . LEU A 1 105 ? 7.268 -11.231 11.049 1.00 64.38 105 LEU A O 1
ATOM 789 N N . CYS A 1 106 ? 7.576 -9.117 10.332 1.00 68.50 106 CYS A N 1
ATOM 790 C CA . CYS A 1 106 ? 8.560 -8.781 11.353 1.00 68.50 106 CYS A CA 1
ATOM 791 C C . CYS A 1 106 ? 7.956 -9.005 12.746 1.00 68.50 106 CYS A C 1
ATOM 793 O O . CYS A 1 106 ? 6.845 -8.551 13.021 1.00 68.50 106 CYS A O 1
ATOM 795 N N . ASN A 1 107 ? 8.689 -9.680 13.633 1.00 69.25 107 ASN A N 1
ATOM 796 C CA . ASN A 1 107 ? 8.282 -9.796 15.028 1.00 69.25 107 ASN A CA 1
ATOM 797 C C . ASN A 1 107 ? 8.486 -8.437 15.714 1.00 69.25 107 ASN A C 1
ATOM 799 O O . ASN A 1 107 ? 9.603 -7.922 15.735 1.00 69.25 107 ASN A O 1
ATOM 803 N N . SER A 1 108 ? 7.421 -7.842 16.247 1.00 61.66 108 SER A N 1
ATOM 804 C CA . SER A 1 108 ? 7.498 -6.605 17.028 1.00 61.66 108 SER A CA 1
ATOM 805 C C . SER A 1 108 ? 7.924 -6.945 18.459 1.00 61.66 108 SER A C 1
ATOM 807 O O . SER A 1 108 ? 7.073 -7.139 19.322 1.00 61.66 108 SER A O 1
ATOM 809 N N . THR A 1 109 ? 9.229 -7.101 18.693 1.00 53.41 109 THR A N 1
ATOM 810 C CA . THR A 1 109 ? 9.805 -7.124 20.052 1.00 53.41 109 THR A CA 1
ATOM 811 C C . THR A 1 109 ? 10.392 -5.763 20.380 1.00 53.41 109 THR A C 1
ATOM 813 O O . THR A 1 109 ? 11.053 -5.195 19.482 1.00 53.41 109 THR A O 1
#

pLDDT: mean 82.72, std 12.38, range [53.41, 97.75]

Secondary structure (DSSP, 8-state):
-HHHHHHHHHHHHHHHHTS--------TTSPPPEE-SS--SSS--SSEES--HHHHHHHHHHHHHT----HHHHHHHHHHHHGGGSTTHHHHH-SS-S----S-PPP--

Foldseek 3Di:
DPPVVVVVVVVVVVVVVPDPPDPQQAALVRDQWDFAPDAADQQGDHGTWPDHNVLSVVLVVVLVVVVDPDPVVSVVVSVVSSCNGPSNNCVQPPNDPDDDDRPDDDDPD

Sequence (109 aa):
MGSSHFLIIFLLNFLLILCPSVSLPLCTDSRAPLPQKTPLTFCPYNGTSCCNSGDDKQLKNQYDAMNISDSGCASLVKSIVCAKCDQFSADLFSTSSAPRQIPILCNST